Protein AF-A0A960LN45-F1 (afdb_monomer_lite)

Radius of gyration: 37.67 Å; chains: 1; bounding box: 88×59×149 Å

Structure (mmCIF, N/CA/C/O backbone):
data_AF-A0A960LN45-F1
#
_entry.id   AF-A0A960LN45-F1
#
loop_
_atom_site.group_PDB
_atom_site.id
_atom_site.type_symbol
_atom_site.label_atom_id
_atom_site.label_alt_id
_atom_site.label_comp_id
_atom_site.label_asym_id
_atom_site.label_entity_id
_atom_site.label_seq_id
_atom_site.pdbx_PDB_ins_code
_atom_site.Cartn_x
_atom_site.Cartn_y
_atom_site.Cartn_z
_atom_site.occupancy
_atom_site.B_iso_or_equiv
_atom_site.auth_seq_id
_atom_site.auth_comp_id
_atom_site.auth_asym_id
_atom_site.auth_atom_id
_atom_site.pdbx_PDB_model_num
ATOM 1 N N . MET A 1 1 ? 70.945 -10.456 74.001 1.00 39.75 1 MET A N 1
ATOM 2 C CA . MET A 1 1 ? 71.661 -11.540 73.286 1.00 39.75 1 MET A CA 1
ATOM 3 C C . MET A 1 1 ? 70.876 -11.890 72.028 1.00 39.75 1 MET A C 1
ATOM 5 O O . MET A 1 1 ? 69.700 -12.156 72.191 1.00 39.75 1 MET A O 1
ATOM 9 N N . LYS A 1 2 ? 71.545 -11.911 70.855 1.00 43.78 2 LYS A N 1
ATOM 10 C CA . LYS A 1 2 ? 71.155 -12.531 69.556 1.00 43.78 2 LYS A CA 1
ATOM 11 C C . LYS A 1 2 ? 69.828 -12.037 68.920 1.00 43.78 2 LYS A C 1
ATOM 13 O O . LYS A 1 2 ? 68.815 -11.988 69.581 1.00 43.78 2 LYS A O 1
ATOM 18 N N . GLY A 1 3 ? 69.703 -11.688 67.642 1.00 42.72 3 GLY A N 1
ATOM 19 C CA . GLY A 1 3 ? 70.594 -11.708 66.485 1.00 42.72 3 GLY A CA 1
ATOM 20 C C . GLY A 1 3 ? 69.748 -11.554 65.205 1.00 42.72 3 GLY A C 1
ATOM 21 O O . GLY A 1 3 ? 68.731 -12.216 65.074 1.00 42.72 3 GLY A O 1
ATOM 22 N N . LYS A 1 4 ? 70.182 -10.634 64.331 1.00 44.94 4 LYS A N 1
ATOM 23 C CA . LYS A 1 4 ? 70.038 -10.508 62.860 1.00 44.94 4 LYS A CA 1
ATOM 24 C C . LYS A 1 4 ? 69.022 -11.388 62.091 1.00 44.94 4 LYS A C 1
ATOM 26 O O . LYS A 1 4 ? 69.089 -12.607 62.171 1.00 44.94 4 LYS A O 1
ATOM 31 N N . SER A 1 5 ? 68.287 -10.762 61.158 1.00 49.34 5 SER A N 1
ATOM 32 C CA . SER A 1 5 ? 68.456 -10.915 59.685 1.00 49.34 5 SER A CA 1
ATOM 33 C C . SER A 1 5 ? 67.141 -10.780 58.900 1.00 49.34 5 SER A C 1
ATOM 35 O O . SER A 1 5 ? 66.146 -11.406 59.232 1.00 49.34 5 SER A O 1
ATOM 37 N N . GLY A 1 6 ? 67.182 -10.023 57.800 1.00 41.62 6 GLY A N 1
ATOM 38 C CA . GLY A 1 6 ? 66.113 -9.901 56.796 1.00 41.62 6 GLY A CA 1
ATOM 39 C C . GLY A 1 6 ? 66.314 -8.609 56.001 1.00 41.62 6 GLY A C 1
ATOM 40 O O . GLY A 1 6 ? 65.787 -7.571 56.371 1.00 41.62 6 GLY A O 1
ATOM 41 N N . SER A 1 7 ? 67.335 -8.505 55.150 1.00 46.88 7 SER A N 1
ATOM 42 C CA . SER A 1 7 ? 67.460 -9.069 53.795 1.00 46.88 7 SER A CA 1
ATOM 43 C C . SER A 1 7 ? 66.485 -8.466 52.768 1.00 46.88 7 SER A C 1
ATOM 45 O O . SER A 1 7 ? 65.343 -8.883 52.644 1.00 46.88 7 SER A O 1
ATOM 47 N N . GLN A 1 8 ? 67.023 -7.467 52.058 1.00 43.00 8 GLN A N 1
ATOM 48 C CA . GLN A 1 8 ? 66.915 -7.169 50.622 1.00 43.00 8 GLN A CA 1
ATOM 49 C C . GLN A 1 8 ? 65.547 -6.909 49.949 1.00 43.00 8 GLN A C 1
ATOM 51 O O . GLN A 1 8 ? 64.713 -7.782 49.749 1.00 43.00 8 GLN A O 1
ATOM 56 N N . ARG A 1 9 ? 65.434 -5.674 49.434 1.00 48.09 9 ARG A N 1
ATOM 57 C CA . ARG A 1 9 ? 64.652 -5.258 48.248 1.00 48.09 9 ARG A CA 1
ATOM 58 C C . ARG A 1 9 ? 65.233 -5.922 46.979 1.00 48.09 9 ARG A C 1
ATOM 60 O O . ARG A 1 9 ? 66.452 -6.098 46.943 1.00 48.09 9 ARG A O 1
ATOM 67 N N . PRO A 1 10 ? 64.449 -6.169 45.906 1.00 50.09 10 PRO A N 1
ATOM 68 C CA . PRO A 1 10 ? 64.305 -5.123 44.881 1.00 50.09 10 PRO A CA 1
ATOM 69 C C . PRO A 1 10 ? 62.954 -5.080 44.128 1.00 50.09 10 PRO A C 1
ATOM 71 O O . PRO A 1 10 ? 62.033 -5.853 44.356 1.00 50.09 10 PRO A O 1
ATOM 74 N N . LYS A 1 11 ? 62.870 -4.069 43.255 1.00 53.12 11 LYS A N 1
ATOM 75 C CA . LYS A 1 11 ? 61.746 -3.592 42.439 1.00 53.12 11 LYS A CA 1
ATOM 76 C C . LYS A 1 11 ? 61.560 -4.418 41.150 1.00 53.12 11 LYS A C 1
ATOM 78 O O . LYS A 1 11 ? 62.551 -4.718 40.493 1.00 53.12 11 LYS A O 1
ATOM 83 N N . SER A 1 12 ? 60.316 -4.597 40.705 1.00 48.97 12 SER A N 1
ATOM 84 C CA . SER A 1 12 ? 59.937 -4.821 39.293 1.00 48.97 12 SER A CA 1
ATOM 85 C C . SER A 1 12 ? 58.493 -4.325 39.087 1.00 48.97 12 SER A C 1
ATOM 87 O O . SER A 1 12 ? 57.532 -4.894 39.585 1.00 48.97 12 SER A O 1
ATOM 89 N N . SER A 1 13 ? 58.298 -3.086 38.627 1.00 51.38 13 SER A N 1
ATOM 90 C CA . SER A 1 13 ? 58.050 -2.746 37.215 1.00 51.38 13 SER A CA 1
ATOM 91 C C . SER A 1 13 ? 57.072 -3.712 36.536 1.00 51.38 13 SER A C 1
ATOM 93 O O . SER A 1 13 ? 57.483 -4.718 35.965 1.00 51.38 13 SER A O 1
ATOM 95 N N . THR A 1 14 ? 55.772 -3.408 36.610 1.00 47.19 14 THR A N 1
ATOM 96 C CA . THR A 1 14 ? 54.734 -4.094 35.831 1.00 47.19 14 THR A CA 1
ATOM 97 C C . THR A 1 14 ? 54.043 -3.101 34.902 1.00 47.19 14 THR A C 1
ATOM 99 O O . THR A 1 14 ? 53.328 -2.211 35.345 1.00 47.19 14 THR A O 1
ATOM 102 N N . ARG A 1 15 ? 54.309 -3.337 33.612 1.00 42.44 15 ARG A N 1
ATOM 103 C CA . ARG A 1 15 ? 53.530 -3.071 32.393 1.00 42.44 15 ARG A CA 1
ATOM 104 C C . ARG A 1 15 ? 53.056 -1.646 32.104 1.00 42.44 15 ARG A C 1
ATOM 106 O O . ARG A 1 15 ? 52.082 -1.145 32.650 1.00 42.44 15 ARG A O 1
ATOM 113 N N . GLY A 1 16 ? 53.708 -1.082 31.085 1.00 39.75 16 GLY A N 1
ATOM 114 C CA . GLY A 1 16 ? 53.231 0.054 30.316 1.00 39.75 16 GLY A CA 1
ATOM 115 C C . GLY A 1 16 ? 51.885 -0.216 29.648 1.00 39.75 16 GLY A C 1
ATOM 116 O O . GLY A 1 16 ? 51.641 -1.279 29.077 1.00 39.75 16 GLY A O 1
ATOM 117 N N . ASN A 1 17 ? 51.030 0.796 29.718 1.00 40.81 17 ASN A N 1
ATOM 118 C CA . ASN A 1 17 ? 49.790 0.886 28.975 1.00 40.81 17 ASN A CA 1
ATOM 119 C C . ASN A 1 17 ? 50.136 1.440 27.583 1.00 40.81 17 ASN A C 1
ATOM 121 O O . ASN A 1 17 ? 50.299 2.646 27.413 1.00 40.81 17 ASN A O 1
ATOM 125 N N . SER A 1 18 ? 50.349 0.551 26.610 1.00 41.28 18 SER A N 1
ATOM 126 C CA . SER A 1 18 ? 50.492 0.944 25.206 1.00 41.28 18 SER A CA 1
ATOM 127 C C . SER A 1 18 ? 49.104 1.195 24.636 1.00 41.28 18 SER A C 1
ATOM 129 O O . SER A 1 18 ? 48.411 0.271 24.220 1.00 41.28 18 SER A O 1
ATOM 131 N N . THR A 1 19 ? 48.687 2.457 24.629 1.00 45.94 19 THR A N 1
ATOM 132 C CA . THR A 1 19 ? 47.588 2.931 23.790 1.00 45.94 19 THR A CA 1
ATOM 133 C C . THR A 1 19 ? 48.074 2.976 22.347 1.00 45.94 19 THR A C 1
ATOM 135 O O . THR A 1 19 ? 48.473 4.012 21.817 1.00 45.94 19 THR A O 1
ATOM 138 N N . SER A 1 20 ? 48.058 1.813 21.701 1.00 45.69 20 SER A N 1
ATOM 139 C CA . SER A 1 20 ? 48.162 1.692 20.252 1.00 45.69 20 SER A CA 1
ATOM 140 C C . SER A 1 20 ? 46.934 2.361 19.634 1.00 45.69 20 SER A C 1
ATOM 142 O O . SER A 1 20 ? 45.890 1.737 19.459 1.00 45.69 20 SER A O 1
ATOM 144 N N . LYS A 1 21 ? 47.037 3.661 19.340 1.00 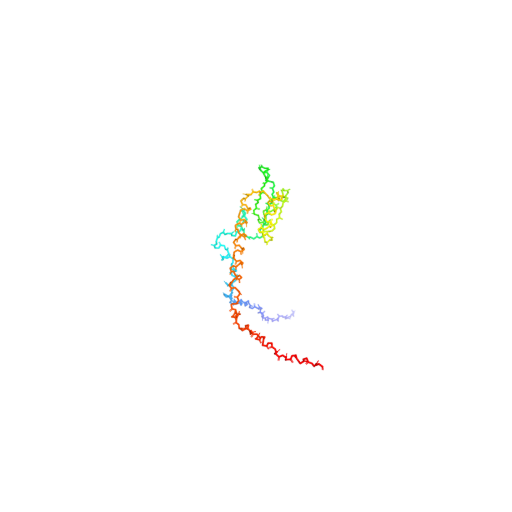43.16 21 LYS A N 1
ATOM 145 C CA . LYS A 1 21 ? 46.146 4.334 18.394 1.00 43.16 21 LYS A CA 1
ATOM 146 C C . LYS A 1 21 ? 46.371 3.682 17.032 1.00 43.16 21 LYS A C 1
ATOM 148 O O . LYS A 1 21 ? 47.313 4.027 16.326 1.00 43.16 21 LYS A O 1
ATOM 153 N N . LEU A 1 22 ? 45.535 2.706 16.701 1.00 49.22 22 LEU A N 1
ATOM 154 C CA . LEU A 1 22 ? 45.360 2.284 15.321 1.00 49.22 22 LEU A CA 1
ATOM 155 C C . LEU A 1 22 ? 44.695 3.451 14.573 1.00 49.22 22 LEU A C 1
ATOM 157 O O . LEU A 1 22 ? 43.727 4.013 15.097 1.00 49.22 22 LEU A O 1
ATOM 161 N N . PRO A 1 23 ? 45.212 3.864 13.404 1.00 46.66 23 PRO A N 1
ATOM 162 C CA . PRO A 1 23 ? 44.530 4.847 12.580 1.00 46.66 23 PRO A CA 1
ATOM 163 C C . PRO A 1 23 ? 43.190 4.250 12.146 1.00 46.66 23 PRO A C 1
ATOM 165 O O . PRO A 1 23 ? 43.136 3.169 11.560 1.00 46.66 23 PRO A O 1
ATOM 168 N N . VAL A 1 24 ? 42.105 4.941 12.494 1.00 43.22 24 VAL A N 1
ATOM 169 C CA . VAL A 1 24 ? 40.779 4.702 11.925 1.00 43.22 24 VAL A CA 1
ATOM 170 C C . VAL A 1 24 ? 40.924 4.893 10.421 1.00 43.22 24 VAL A C 1
ATOM 172 O O . VAL A 1 24 ? 41.177 6.004 9.965 1.00 43.22 24 VAL A O 1
ATOM 175 N N . SER A 1 25 ? 40.850 3.790 9.675 1.00 43.38 25 SER A N 1
ATOM 176 C CA . SER A 1 25 ? 40.825 3.824 8.218 1.00 43.38 25 SER A CA 1
ATOM 177 C C . SER A 1 25 ? 39.577 4.590 7.777 1.00 43.38 25 SER A C 1
ATOM 179 O O . SER A 1 25 ? 38.455 4.205 8.108 1.00 43.38 25 SER A O 1
ATOM 181 N N . GLU A 1 26 ? 39.788 5.682 7.048 1.00 48.78 26 GLU A N 1
ATOM 182 C CA . GLU A 1 26 ? 38.781 6.586 6.469 1.00 48.78 26 GLU A CA 1
ATOM 183 C C . GLU A 1 26 ? 37.980 5.952 5.309 1.00 48.78 26 GLU A C 1
ATOM 185 O O . GLU A 1 26 ? 37.218 6.627 4.626 1.00 48.78 26 GLU A O 1
ATOM 190 N N . GLU A 1 27 ? 38.104 4.642 5.086 1.00 45.62 27 GLU A N 1
ATOM 191 C CA . GLU A 1 27 ? 37.416 3.913 4.009 1.00 45.62 27 GLU A CA 1
ATOM 192 C C . GLU A 1 27 ? 36.047 3.338 4.415 1.00 45.62 27 GLU A C 1
ATOM 194 O O . GLU A 1 27 ? 35.396 2.652 3.632 1.00 45.62 27 GLU A O 1
ATOM 199 N N . ALA A 1 28 ? 35.550 3.645 5.616 1.00 45.50 28 ALA A N 1
ATOM 200 C CA . ALA A 1 28 ? 34.196 3.270 6.040 1.00 45.50 28 ALA A CA 1
ATOM 201 C C . ALA A 1 28 ? 33.108 4.283 5.615 1.00 45.50 28 ALA A C 1
ATOM 203 O O . ALA A 1 28 ? 31.970 4.184 6.068 1.00 45.50 28 ALA A O 1
ATOM 204 N N . ALA A 1 29 ? 33.439 5.259 4.761 1.00 48.88 29 ALA A N 1
ATOM 205 C CA . ALA A 1 29 ? 32.530 6.328 4.335 1.00 48.88 29 ALA A CA 1
ATOM 206 C C . ALA A 1 29 ? 31.865 6.102 2.959 1.00 48.88 29 ALA A C 1
ATOM 208 O O . ALA A 1 29 ? 31.085 6.939 2.522 1.00 48.88 29 ALA A O 1
ATOM 209 N N . GLN A 1 30 ? 32.138 4.993 2.260 1.00 48.56 30 GLN A N 1
ATOM 210 C CA . GLN A 1 30 ? 31.637 4.768 0.888 1.00 48.56 30 GLN A CA 1
ATOM 211 C C . GLN A 1 30 ? 30.644 3.607 0.756 1.00 48.56 30 GLN A C 1
ATOM 213 O O . GLN A 1 30 ? 30.470 3.025 -0.311 1.00 48.56 30 GLN A O 1
ATOM 218 N N . SER A 1 31 ? 29.949 3.264 1.836 1.00 48.06 31 SER A N 1
ATOM 219 C CA . SER A 1 31 ? 28.778 2.381 1.771 1.00 48.06 31 SER A CA 1
ATOM 220 C C . SER A 1 31 ? 27.568 3.038 2.416 1.00 48.06 31 SER A C 1
ATOM 222 O O . SER A 1 31 ? 26.782 2.391 3.098 1.00 48.06 31 SER A O 1
ATOM 224 N N . GLU A 1 32 ? 27.398 4.339 2.183 1.00 43.47 32 GLU A N 1
ATOM 225 C CA . GLU A 1 32 ? 26.081 4.958 2.247 1.00 43.47 32 GLU A CA 1
ATOM 226 C C . GLU A 1 32 ? 25.318 4.472 1.006 1.00 43.47 32 GLU A C 1
ATOM 228 O O . GLU A 1 32 ? 25.395 5.027 -0.087 1.00 43.47 32 GLU A O 1
ATOM 233 N N . TRP A 1 33 ? 24.722 3.291 1.161 1.00 49.31 33 TRP A N 1
ATOM 234 C CA . TRP A 1 33 ? 23.895 2.596 0.186 1.00 49.31 33 TRP A CA 1
ATOM 235 C C . TRP A 1 33 ? 22.998 3.585 -0.575 1.00 49.31 33 TRP A C 1
ATOM 237 O O . TRP A 1 33 ? 22.395 4.463 0.037 1.00 49.31 33 TRP A O 1
ATOM 247 N N . GLN A 1 34 ? 22.883 3.398 -1.893 1.00 50.53 34 GLN A N 1
ATOM 248 C CA . GLN A 1 34 ? 22.148 4.193 -2.898 1.00 50.53 34 GLN A CA 1
ATOM 249 C C . GLN A 1 34 ? 20.623 4.369 -2.649 1.00 50.53 34 GLN A C 1
ATOM 251 O O . GLN A 1 34 ? 19.833 4.471 -3.585 1.00 50.53 34 GLN A O 1
ATOM 256 N N . PHE A 1 35 ? 20.150 4.413 -1.404 1.00 46.22 35 PHE A N 1
ATOM 257 C CA . PHE A 1 35 ? 18.749 4.656 -1.061 1.00 46.22 35 PHE A CA 1
ATOM 258 C C . PHE A 1 35 ? 18.295 6.085 -1.387 1.00 46.22 35 PHE A C 1
ATOM 260 O O . PHE A 1 35 ? 17.107 6.300 -1.619 1.00 46.22 35 PHE A O 1
ATOM 267 N N . ALA A 1 36 ? 19.218 7.052 -1.448 1.00 48.72 36 ALA A N 1
ATOM 268 C CA . ALA A 1 36 ? 18.897 8.442 -1.778 1.00 48.72 36 ALA A CA 1
ATOM 269 C C . ALA A 1 36 ? 18.409 8.623 -3.232 1.00 48.72 36 ALA A C 1
ATOM 271 O O . ALA A 1 36 ? 17.589 9.500 -3.505 1.00 48.72 36 ALA A O 1
ATOM 272 N N . GLU A 1 37 ? 18.860 7.774 -4.162 1.00 47.75 37 GLU A N 1
ATOM 273 C CA . GLU A 1 37 ? 18.537 7.896 -5.593 1.00 47.75 37 GLU A CA 1
ATOM 274 C C . GLU A 1 37 ? 17.153 7.308 -5.946 1.00 47.75 37 GLU A C 1
ATOM 276 O O . GLU A 1 37 ? 16.511 7.707 -6.915 1.00 47.75 37 GLU A O 1
ATOM 281 N N . LEU A 1 38 ? 16.626 6.403 -5.112 1.00 50.50 38 LEU A N 1
ATOM 282 C CA . LEU A 1 38 ? 15.262 5.867 -5.243 1.00 50.50 38 LEU A CA 1
ATOM 283 C C . LEU A 1 38 ? 14.179 6.831 -4.735 1.00 50.50 38 LEU A C 1
ATOM 285 O O . LEU A 1 38 ? 13.020 6.727 -5.138 1.00 50.50 38 LEU A O 1
ATOM 289 N N . ASP A 1 39 ? 14.543 7.780 -3.872 1.00 52.94 39 ASP A N 1
ATOM 290 C CA . ASP A 1 39 ? 13.612 8.739 -3.267 1.00 52.94 39 ASP A CA 1
ATOM 291 C C . ASP A 1 39 ? 13.459 10.028 -4.100 1.00 52.94 39 ASP A C 1
ATOM 293 O O . ASP A 1 39 ? 12.572 10.845 -3.847 1.00 52.94 39 ASP A O 1
ATOM 297 N N . SER A 1 40 ? 14.282 10.201 -5.142 1.00 52.06 40 SER A N 1
ATOM 298 C CA . SER A 1 40 ? 14.402 11.448 -5.912 1.00 52.06 40 SER A CA 1
ATOM 299 C C . SER A 1 40 ? 13.145 11.833 -6.702 1.00 52.06 40 SER A C 1
ATOM 301 O O . SER A 1 40 ? 13.029 12.972 -7.146 1.00 52.06 40 SER A O 1
ATOM 303 N N . MET A 1 41 ? 12.179 10.921 -6.861 1.00 54.88 41 MET A N 1
ATOM 304 C CA . MET A 1 41 ? 10.892 11.219 -7.504 1.00 54.88 41 MET A CA 1
ATOM 305 C C . MET A 1 41 ? 9.705 11.277 -6.528 1.00 54.88 41 MET A C 1
ATOM 307 O O . MET A 1 41 ? 8.583 11.525 -6.959 1.00 54.88 41 MET A O 1
ATOM 311 N N . GLY A 1 42 ? 9.900 11.022 -5.227 1.00 63.12 42 GLY A N 1
ATOM 312 C CA . GLY A 1 42 ? 8.804 11.017 -4.243 1.00 63.12 42 GLY A CA 1
ATOM 313 C C . GLY A 1 42 ? 7.718 9.955 -4.487 1.00 63.12 42 GLY A C 1
ATOM 314 O O . GLY A 1 42 ? 6.648 10.009 -3.881 1.00 63.12 42 GLY A O 1
ATOM 315 N N . VAL A 1 43 ? 7.976 8.995 -5.380 1.00 72.75 43 VAL A N 1
ATOM 316 C CA . VAL A 1 43 ? 7.006 7.974 -5.803 1.00 72.75 43 VAL A CA 1
ATOM 317 C C . VAL A 1 43 ? 7.003 6.768 -4.860 1.00 72.75 43 VAL A C 1
ATOM 319 O O . VAL A 1 43 ? 6.018 6.036 -4.793 1.00 72.75 43 VAL A O 1
ATOM 322 N N . MET A 1 44 ? 8.079 6.555 -4.098 1.00 82.19 44 MET A N 1
ATOM 323 C CA . MET A 1 44 ? 8.181 5.403 -3.210 1.00 82.19 44 MET A CA 1
ATOM 324 C C . MET A 1 44 ? 7.119 5.473 -2.099 1.00 82.19 44 MET A C 1
ATOM 326 O O . MET A 1 44 ? 6.984 6.508 -1.433 1.00 82.19 44 MET A O 1
ATOM 330 N N . PRO A 1 45 ? 6.346 4.394 -1.871 1.00 87.88 45 PRO A N 1
ATOM 331 C CA . PRO A 1 45 ? 5.380 4.360 -0.792 1.00 87.88 45 PRO A CA 1
ATOM 332 C C . PRO A 1 45 ? 6.096 4.536 0.545 1.00 87.88 45 PRO A C 1
ATOM 334 O O . PRO A 1 45 ? 7.216 4.075 0.747 1.00 87.88 45 PRO A O 1
ATOM 337 N N . ARG A 1 46 ? 5.421 5.213 1.469 1.00 91.31 46 ARG A N 1
ATOM 338 C CA . ARG A 1 46 ? 5.898 5.451 2.830 1.00 91.31 46 ARG A CA 1
ATOM 339 C C . ARG A 1 46 ? 4.812 5.067 3.812 1.00 91.31 46 ARG A C 1
ATOM 341 O O . ARG A 1 46 ? 3.623 5.191 3.505 1.00 91.31 46 ARG A O 1
ATOM 348 N N . CYS A 1 47 ? 5.233 4.645 4.995 1.00 90.69 47 CYS A N 1
ATOM 349 C CA . CYS A 1 47 ? 4.358 4.462 6.136 1.00 90.69 47 CYS A CA 1
ATOM 350 C C . CYS A 1 47 ? 3.588 5.762 6.387 1.00 90.69 47 CYS A C 1
ATOM 352 O O . CYS A 1 47 ? 4.184 6.831 6.516 1.00 90.69 47 CYS A O 1
ATOM 354 N N . GLU A 1 48 ? 2.265 5.679 6.471 1.00 89.75 48 GLU A N 1
ATOM 355 C CA . GLU A 1 48 ? 1.413 6.859 6.642 1.00 89.75 48 GLU A CA 1
ATOM 356 C C . GLU A 1 48 ? 1.568 7.539 8.003 1.00 89.75 48 GLU A C 1
ATOM 358 O O . GLU A 1 48 ? 1.141 8.680 8.153 1.00 89.75 48 GLU A O 1
ATOM 363 N N . ILE A 1 49 ? 2.160 6.844 8.975 1.00 87.31 49 ILE A N 1
ATOM 364 C CA . ILE A 1 49 ? 2.352 7.362 10.328 1.00 87.31 49 ILE A CA 1
ATOM 365 C C . ILE A 1 49 ? 3.778 7.856 10.535 1.00 87.31 49 ILE A C 1
ATOM 367 O O . ILE A 1 49 ? 3.988 8.986 10.957 1.00 87.31 49 ILE A O 1
ATOM 371 N N . THR A 1 50 ? 4.763 7.009 10.241 1.00 87.38 50 THR A N 1
ATOM 372 C CA . THR A 1 50 ? 6.171 7.305 10.539 1.00 87.38 50 THR A CA 1
ATOM 373 C C . THR A 1 50 ? 6.915 7.918 9.360 1.00 87.38 50 THR A C 1
ATOM 375 O O . THR A 1 50 ? 8.022 8.412 9.531 1.00 87.38 50 THR A O 1
ATOM 378 N N . GLY A 1 51 ? 6.363 7.849 8.146 1.00 86.31 51 GLY A N 1
ATOM 379 C CA . GLY A 1 51 ? 7.061 8.256 6.925 1.00 86.31 51 GLY A CA 1
ATOM 380 C C . GLY A 1 51 ? 8.205 7.324 6.508 1.00 86.31 51 GLY A C 1
ATOM 381 O O . GLY A 1 51 ? 8.801 7.551 5.458 1.00 86.31 51 GLY A O 1
ATOM 382 N N . ALA A 1 52 ? 8.497 6.276 7.285 1.00 87.31 52 ALA A N 1
ATOM 383 C CA . ALA A 1 52 ? 9.521 5.290 6.960 1.00 87.31 52 ALA A CA 1
ATOM 384 C C . ALA A 1 52 ? 9.166 4.517 5.682 1.00 87.31 52 ALA A C 1
ATOM 386 O O . ALA A 1 52 ? 7.993 4.374 5.335 1.00 87.31 52 ALA A O 1
ATOM 387 N N . ASN A 1 53 ? 10.179 3.992 5.004 1.00 88.00 53 ASN A N 1
ATOM 388 C CA . ASN A 1 53 ? 10.071 3.232 3.755 1.00 88.00 53 ASN A CA 1
ATOM 389 C C . ASN A 1 53 ? 10.447 1.745 3.917 1.00 88.00 53 ASN A C 1
ATOM 391 O O . ASN A 1 53 ? 10.546 1.019 2.933 1.00 88.00 53 ASN A O 1
ATOM 395 N N . VAL A 1 54 ? 10.644 1.286 5.155 1.00 86.69 54 VAL A N 1
ATOM 396 C CA . VAL A 1 54 ? 11.103 -0.072 5.477 1.00 86.69 54 VAL A CA 1
ATOM 397 C C . VAL A 1 54 ? 9.936 -0.937 5.949 1.00 86.69 54 VAL A C 1
ATOM 399 O O . VAL A 1 54 ? 9.062 -0.466 6.678 1.00 86.69 54 VAL A O 1
ATOM 402 N N . ASP A 1 55 ? 9.940 -2.207 5.532 1.00 89.38 55 ASP A N 1
ATOM 403 C CA . ASP A 1 55 ? 8.973 -3.245 5.925 1.00 89.38 55 ASP A CA 1
ATOM 404 C C . ASP A 1 55 ? 7.506 -2.775 5.857 1.00 89.38 55 ASP A C 1
ATOM 406 O O . ASP A 1 55 ? 6.713 -2.855 6.808 1.00 89.38 55 ASP A O 1
ATOM 410 N N . LEU A 1 56 ? 7.173 -2.203 4.699 1.00 93.38 56 LEU A N 1
ATOM 411 C CA . LEU A 1 56 ? 5.861 -1.648 4.415 1.00 93.38 56 LEU A CA 1
ATOM 412 C C . LEU A 1 56 ? 4.867 -2.738 4.056 1.00 93.38 56 LEU A C 1
ATOM 414 O O . LEU A 1 56 ? 5.143 -3.631 3.255 1.00 93.38 56 LEU A O 1
ATOM 418 N N . HIS A 1 57 ? 3.664 -2.598 4.591 1.00 95.12 57 HIS A N 1
ATOM 419 C CA . HIS A 1 57 ? 2.531 -3.453 4.297 1.00 95.12 57 HIS A CA 1
ATOM 420 C C . HIS A 1 57 ? 1.319 -2.616 3.901 1.00 95.12 57 HIS A C 1
ATOM 422 O O . HIS A 1 57 ? 1.057 -1.560 4.480 1.00 95.12 57 HIS A O 1
ATOM 428 N N . LEU A 1 58 ? 0.543 -3.127 2.950 1.00 95.31 58 LEU A N 1
ATOM 429 C CA . LEU A 1 58 ? -0.824 -2.684 2.726 1.00 95.31 58 LEU A CA 1
ATOM 430 C C . LEU A 1 58 ? -1.723 -3.380 3.746 1.00 95.31 58 LEU A C 1
ATOM 432 O O . LEU A 1 58 ? -1.838 -4.609 3.744 1.00 95.31 58 LEU A O 1
ATOM 436 N N . VAL A 1 59 ? -2.350 -2.591 4.611 1.00 95.19 59 VAL A N 1
ATOM 437 C CA . VAL A 1 59 ? -3.184 -3.087 5.705 1.00 95.19 59 VAL A CA 1
ATOM 438 C C . VAL A 1 59 ? -4.606 -2.594 5.505 1.00 95.19 59 VAL A C 1
ATOM 440 O O . VAL A 1 59 ? -4.830 -1.387 5.452 1.00 95.19 59 VAL A O 1
ATOM 443 N N . ALA A 1 60 ? -5.553 -3.522 5.400 1.00 94.50 60 ALA A N 1
ATOM 444 C CA . ALA A 1 60 ? -6.981 -3.231 5.372 1.00 94.50 60 ALA A CA 1
ATOM 445 C C . ALA A 1 60 ? -7.581 -3.572 6.729 1.00 94.50 60 ALA A C 1
ATOM 447 O O . ALA A 1 60 ? -7.419 -4.698 7.213 1.00 94.50 60 ALA A O 1
ATOM 448 N N . PHE A 1 61 ? -8.262 -2.616 7.341 1.00 93.88 61 PHE A N 1
ATOM 449 C CA . PHE A 1 61 ? -8.823 -2.767 8.675 1.00 93.88 61 PHE A CA 1
ATOM 450 C C . PHE A 1 61 ? -10.069 -1.902 8.826 1.00 93.88 61 PHE A C 1
ATOM 452 O O . PHE A 1 61 ? -10.301 -0.975 8.045 1.00 93.88 61 PHE A O 1
ATOM 459 N N . ARG A 1 62 ? -10.881 -2.228 9.827 1.00 92.25 62 ARG A N 1
ATOM 460 C CA . ARG A 1 62 ? -11.978 -1.365 10.256 1.00 92.25 62 ARG A CA 1
ATOM 461 C C . ARG A 1 62 ? -11.445 -0.377 11.284 1.00 92.25 62 ARG A C 1
ATOM 463 O O . ARG A 1 62 ? -10.879 -0.801 12.296 1.00 92.25 62 ARG A O 1
ATOM 470 N N . ASP A 1 63 ? -11.542 0.908 10.971 1.00 88.19 63 ASP A N 1
ATOM 471 C CA . ASP A 1 63 ? -11.055 1.971 11.840 1.00 88.19 63 ASP A CA 1
ATOM 472 C C . ASP A 1 63 ? -11.878 1.975 13.141 1.00 88.19 63 ASP A C 1
ATOM 474 O O . ASP A 1 63 ? -13.105 2.029 13.067 1.00 88.19 63 ASP A O 1
ATOM 478 N N . PRO A 1 64 ? -11.253 1.844 14.324 1.00 86.06 64 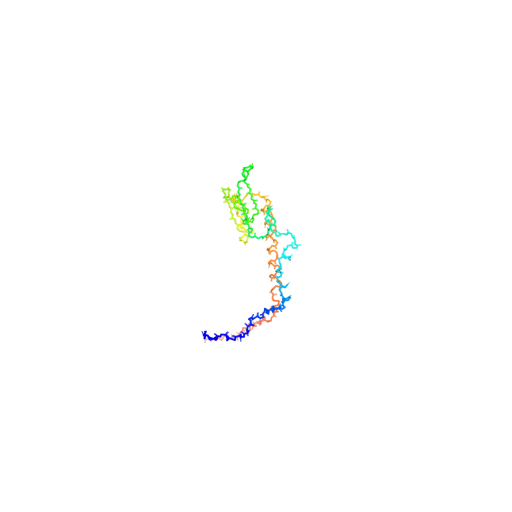PRO A N 1
ATOM 479 C CA . PRO A 1 64 ? -11.990 1.793 15.583 1.00 86.06 64 PRO A CA 1
ATOM 480 C C . PRO A 1 64 ? -12.697 3.112 15.920 1.00 86.06 64 PRO A C 1
ATOM 482 O O . PRO A 1 64 ? -13.675 3.078 16.666 1.00 86.06 64 PRO A O 1
ATOM 485 N N . ASP A 1 65 ? -12.230 4.243 15.383 1.00 87.38 65 ASP A N 1
ATOM 486 C CA . ASP A 1 65 ? -12.767 5.565 15.708 1.00 87.38 65 ASP A CA 1
ATOM 487 C C . ASP A 1 65 ? -13.946 5.939 14.799 1.00 87.38 65 ASP A C 1
ATOM 489 O O . ASP A 1 65 ? -14.903 6.573 15.247 1.00 87.38 65 ASP A O 1
ATOM 493 N N . THR A 1 66 ? -13.900 5.541 13.523 1.00 89.31 66 THR A N 1
ATOM 494 C CA . THR A 1 66 ? -14.935 5.886 12.528 1.00 89.31 66 THR A CA 1
ATOM 495 C C . THR A 1 66 ? -15.821 4.712 12.108 1.00 89.31 66 THR A C 1
ATOM 497 O O . THR A 1 66 ? -16.813 4.920 11.414 1.00 89.31 66 THR A O 1
ATOM 500 N N . ASP A 1 67 ? -15.481 3.480 12.502 1.00 87.69 67 ASP A N 1
ATOM 501 C CA . ASP A 1 67 ? -16.086 2.217 12.040 1.00 87.69 67 ASP A CA 1
ATOM 502 C C . ASP A 1 67 ? -16.035 2.008 10.507 1.00 87.69 67 ASP A C 1
ATOM 504 O O . ASP A 1 67 ? -16.658 1.098 9.940 1.00 87.69 67 ASP A O 1
ATOM 508 N N . GLU A 1 68 ? -15.248 2.824 9.802 1.00 91.56 68 GLU A N 1
ATOM 509 C CA . GLU A 1 68 ? -15.092 2.738 8.356 1.00 91.56 68 GLU A CA 1
ATOM 510 C C . GLU A 1 68 ? -14.080 1.658 7.974 1.00 91.56 68 GLU A C 1
ATOM 512 O O . GLU A 1 68 ? -13.013 1.501 8.572 1.00 91.56 68 GLU A O 1
ATOM 517 N N . PHE A 1 69 ? -14.394 0.902 6.921 1.00 92.38 69 PHE A N 1
ATOM 518 C CA . PHE A 1 69 ? -13.430 -0.019 6.334 1.00 92.38 69 PHE A CA 1
ATOM 519 C C . PHE A 1 69 ? -12.442 0.768 5.473 1.00 92.38 69 PHE A C 1
ATOM 521 O O . PHE A 1 69 ? -12.817 1.326 4.440 1.00 92.38 69 PHE A O 1
ATOM 528 N N . THR A 1 70 ? -11.177 0.799 5.888 1.00 93.56 70 THR A N 1
ATOM 529 C CA . THR A 1 70 ? -10.120 1.586 5.247 1.00 93.56 70 THR A CA 1
ATOM 530 C C . THR A 1 70 ? -8.904 0.725 4.900 1.00 93.56 70 THR A C 1
ATOM 532 O O . THR A 1 70 ? -8.765 -0.411 5.358 1.00 93.56 70 THR A O 1
ATOM 535 N N . ALA A 1 71 ? -8.017 1.250 4.052 1.00 94.81 71 ALA A N 1
ATOM 536 C CA . ALA A 1 71 ? -6.722 0.641 3.767 1.00 94.81 71 ALA A CA 1
ATOM 537 C C . ALA A 1 71 ? -5.605 1.681 3.825 1.00 94.81 71 ALA A C 1
ATOM 539 O O . ALA A 1 71 ? -5.732 2.768 3.254 1.00 94.81 71 ALA A O 1
ATOM 540 N N . ARG A 1 72 ? -4.508 1.325 4.501 1.00 94.94 72 ARG A N 1
ATOM 541 C CA . ARG A 1 72 ? -3.363 2.205 4.770 1.00 94.94 72 ARG A CA 1
ATOM 542 C C . ARG A 1 72 ? -2.043 1.489 4.514 1.00 94.94 72 ARG A C 1
ATOM 544 O O . ARG A 1 72 ? -1.957 0.267 4.655 1.00 94.94 72 ARG A O 1
ATOM 551 N N . ILE A 1 73 ? -1.010 2.248 4.157 1.00 94.50 73 ILE A N 1
ATOM 552 C CA . ILE A 1 73 ? 0.367 1.735 4.081 1.00 94.50 73 ILE A CA 1
ATOM 553 C C . ILE A 1 73 ? 1.020 1.913 5.449 1.00 94.50 73 ILE A C 1
ATOM 555 O O . ILE A 1 73 ? 1.228 3.044 5.893 1.00 94.50 73 ILE A O 1
ATOM 559 N N . LEU A 1 74 ? 1.345 0.812 6.121 1.00 94.19 74 LEU A N 1
ATOM 560 C CA . LEU A 1 74 ? 1.886 0.820 7.481 1.00 94.19 74 LEU A CA 1
ATOM 561 C C . LEU A 1 74 ? 3.206 0.049 7.555 1.00 94.19 74 LEU A C 1
ATOM 563 O O . LEU A 1 74 ? 3.352 -1.010 6.946 1.00 94.19 74 LEU A O 1
ATOM 567 N N . GLY A 1 75 ? 4.148 0.573 8.338 1.00 91.31 75 GLY A N 1
ATOM 568 C CA . GLY A 1 75 ? 5.365 -0.143 8.725 1.00 91.31 75 GLY A CA 1
ATOM 569 C C . GLY A 1 75 ? 5.098 -1.230 9.774 1.00 91.31 75 GLY A C 1
ATOM 570 O O . GLY A 1 75 ? 3.980 -1.360 10.285 1.00 91.31 75 GLY A O 1
ATOM 571 N N . ALA A 1 76 ? 6.128 -2.013 10.102 1.00 86.56 76 ALA A N 1
ATOM 572 C CA . ALA A 1 76 ? 6.075 -3.097 11.092 1.00 86.56 76 ALA A CA 1
ATOM 573 C C . ALA A 1 76 ? 5.450 -2.674 12.421 1.00 86.56 76 ALA A C 1
ATOM 575 O O . ALA A 1 76 ? 4.443 -3.248 12.833 1.00 86.56 76 ALA A O 1
ATOM 576 N N . ASP A 1 77 ? 5.982 -1.619 13.030 1.00 82.44 77 ASP A N 1
ATOM 577 C CA . ASP A 1 77 ? 5.615 -1.209 14.386 1.00 82.44 77 ASP A CA 1
ATOM 578 C C . ASP A 1 77 ? 4.136 -0.825 14.493 1.00 82.44 77 ASP A C 1
ATOM 580 O O . ASP A 1 77 ? 3.431 -1.237 15.414 1.00 82.44 77 ASP A O 1
ATOM 584 N N . TYR A 1 78 ? 3.620 -0.101 13.497 1.00 82.25 78 TYR A N 1
ATOM 585 C CA . TYR A 1 78 ? 2.248 0.404 13.534 1.00 82.25 78 TYR A CA 1
ATOM 586 C C . TYR A 1 78 ? 1.203 -0.652 13.171 1.00 82.25 78 TYR A C 1
ATOM 588 O O . TYR A 1 78 ? 0.049 -0.562 13.596 1.00 82.25 78 TYR A O 1
ATOM 596 N N . ARG A 1 79 ? 1.598 -1.705 12.444 1.00 82.25 79 ARG A N 1
ATOM 597 C CA . ARG A 1 79 ? 0.717 -2.855 12.206 1.00 82.25 79 ARG A CA 1
ATOM 598 C C . ARG A 1 79 ? 0.226 -3.456 13.513 1.00 82.25 79 ARG A C 1
ATOM 600 O O . ARG A 1 79 ? -0.928 -3.864 13.576 1.00 82.25 79 ARG A O 1
ATOM 607 N N . HIS A 1 80 ? 1.067 -3.499 14.551 1.00 81.00 80 HIS A N 1
ATOM 608 C CA . HIS A 1 80 ? 0.711 -4.079 15.848 1.00 81.00 80 HIS A CA 1
ATOM 609 C C . HIS A 1 80 ? -0.502 -3.415 16.501 1.00 81.00 80 HIS A C 1
ATOM 611 O O . HIS A 1 80 ? -1.275 -4.108 17.162 1.00 81.00 80 HIS A O 1
ATOM 617 N N . LEU A 1 81 ? -0.702 -2.118 16.266 1.00 82.50 81 LEU A N 1
ATOM 618 C CA . LEU A 1 81 ? -1.798 -1.348 16.855 1.00 82.50 81 LEU A CA 1
ATOM 619 C C . LEU A 1 81 ? -3.156 -1.723 16.255 1.00 82.50 81 LEU A C 1
ATOM 621 O O . LEU A 1 81 ? -4.143 -1.821 16.975 1.00 82.50 81 LEU A O 1
ATOM 625 N N . VAL A 1 82 ? -3.193 -2.011 14.953 1.00 84.31 82 VAL A N 1
ATOM 626 C CA . VAL A 1 82 ? -4.430 -2.348 14.228 1.00 84.31 82 VAL A CA 1
ATOM 627 C C . VAL A 1 82 ? -4.660 -3.855 14.083 1.00 84.31 82 VAL A C 1
ATOM 629 O O . VAL A 1 82 ? -5.658 -4.271 13.498 1.00 84.31 82 VAL A O 1
ATOM 632 N N . ARG A 1 83 ? -3.782 -4.711 14.633 1.00 84.31 83 ARG A N 1
ATOM 633 C CA . ARG A 1 83 ? -3.835 -6.182 14.463 1.00 84.31 83 ARG A CA 1
ATOM 634 C C . ARG A 1 83 ? -5.199 -6.797 14.771 1.00 84.31 83 ARG A C 1
ATOM 636 O O . ARG A 1 83 ? -5.597 -7.734 14.092 1.00 84.31 83 ARG A O 1
ATOM 643 N N . ARG A 1 84 ? -5.908 -6.288 15.783 1.00 85.56 84 ARG A N 1
ATOM 644 C CA . ARG A 1 84 ? -7.204 -6.841 16.219 1.00 85.56 84 ARG A CA 1
ATOM 645 C C . ARG A 1 84 ? -8.345 -6.563 15.241 1.00 85.56 84 ARG A C 1
ATOM 647 O O . ARG A 1 84 ? -9.283 -7.346 15.190 1.00 85.56 84 ARG A O 1
ATOM 654 N N . THR A 1 85 ? -8.258 -5.479 14.476 1.00 88.19 85 THR A N 1
ATOM 655 C CA . THR A 1 85 ? -9.272 -5.069 13.491 1.00 88.19 85 THR A CA 1
ATOM 656 C C . THR A 1 85 ? -8.791 -5.251 12.053 1.00 88.19 85 THR A C 1
ATOM 658 O O . THR A 1 85 ? -9.453 -4.809 11.117 1.00 88.19 85 THR A O 1
ATOM 661 N N . THR A 1 86 ? -7.633 -5.893 11.862 1.00 91.06 86 THR A N 1
ATOM 662 C CA . THR A 1 86 ? -7.034 -6.117 10.546 1.00 91.06 86 THR A CA 1
ATOM 663 C C . THR A 1 86 ? -7.726 -7.266 9.826 1.00 91.06 86 THR A C 1
ATOM 665 O O . THR A 1 86 ? -7.714 -8.405 10.285 1.00 91.06 86 THR A O 1
ATOM 668 N N . ASN A 1 87 ? -8.251 -6.978 8.641 1.00 90.81 87 ASN A N 1
ATOM 669 C CA . ASN A 1 87 ? -8.840 -7.962 7.737 1.00 90.81 87 ASN A CA 1
ATOM 670 C C . ASN A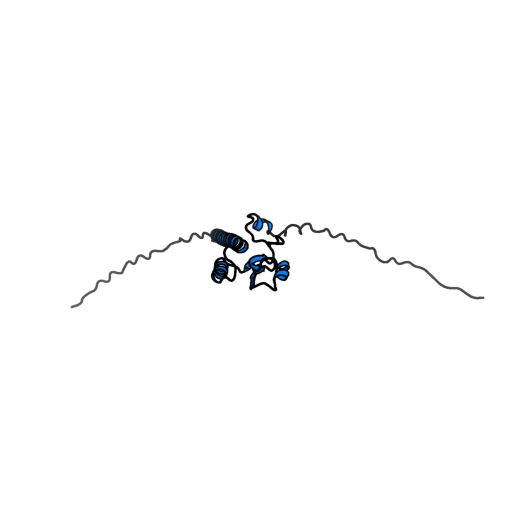 1 87 ? -7.804 -8.503 6.743 1.00 90.81 87 ASN A C 1
ATOM 672 O O . ASN A 1 87 ? -7.922 -9.634 6.275 1.00 90.81 87 ASN A O 1
ATOM 676 N N . LEU A 1 88 ? -6.813 -7.681 6.387 1.00 93.44 88 LEU A N 1
ATOM 677 C CA . LEU A 1 88 ? -5.787 -8.009 5.405 1.00 93.44 88 LEU A CA 1
ATOM 678 C C . LEU A 1 88 ? -4.479 -7.296 5.755 1.00 93.44 88 LEU A C 1
ATOM 680 O O . LEU A 1 88 ? -4.484 -6.105 6.047 1.00 93.44 88 LEU A O 1
ATOM 684 N N . SER A 1 89 ? -3.358 -8.007 5.655 1.00 94.25 89 SER A N 1
ATOM 685 C CA . SER A 1 89 ? -2.016 -7.430 5.734 1.00 94.25 89 SER A CA 1
ATOM 686 C C . SER A 1 89 ? -1.131 -8.100 4.694 1.00 94.25 89 SER A C 1
ATOM 688 O O . SER A 1 89 ? -0.912 -9.308 4.763 1.00 94.25 89 SER A O 1
ATOM 690 N N . VAL A 1 90 ? -0.641 -7.329 3.723 1.00 93.31 90 VAL A N 1
ATOM 691 C CA . VAL A 1 90 ? 0.181 -7.845 2.618 1.00 93.31 90 VAL A CA 1
ATOM 692 C C . VAL A 1 90 ? 1.458 -7.015 2.503 1.00 93.31 90 VAL A C 1
ATOM 694 O O . VAL A 1 90 ? 1.347 -5.789 2.430 1.00 93.31 90 VAL A O 1
ATOM 697 N N . PRO A 1 91 ? 2.653 -7.636 2.473 1.00 93.94 91 PRO A N 1
ATOM 698 C CA . PRO A 1 91 ? 3.896 -6.918 2.223 1.00 93.94 91 PRO A CA 1
ATOM 699 C C . PRO A 1 91 ? 3.848 -6.178 0.888 1.00 93.94 91 PRO A C 1
ATOM 701 O O . PRO A 1 91 ? 3.444 -6.744 -0.128 1.00 93.94 91 PRO A O 1
ATOM 704 N N . VAL A 1 92 ? 4.293 -4.923 0.869 1.00 92.94 92 VAL A N 1
ATOM 705 C CA . VAL A 1 92 ? 4.317 -4.111 -0.357 1.00 92.94 92 VAL A CA 1
ATOM 706 C C . VAL A 1 92 ? 5.253 -4.712 -1.410 1.00 92.94 92 VAL A C 1
ATOM 708 O O . VAL A 1 92 ? 4.955 -4.633 -2.597 1.00 92.94 92 VAL A O 1
ATOM 711 N N . SER A 1 93 ? 6.323 -5.388 -0.986 1.00 89.50 93 SER A N 1
ATOM 712 C CA . SER A 1 93 ? 7.316 -6.023 -1.862 1.00 89.50 93 SER A CA 1
ATOM 713 C C . SER A 1 93 ? 6.766 -7.135 -2.760 1.00 89.50 93 SER A C 1
ATOM 715 O O . SER A 1 93 ? 7.353 -7.409 -3.801 1.00 89.50 93 SER A O 1
ATOM 717 N N . ILE A 1 94 ? 5.653 -7.774 -2.384 1.00 91.00 94 ILE A N 1
ATOM 718 C CA . ILE A 1 94 ? 5.031 -8.851 -3.174 1.00 91.00 94 ILE A CA 1
ATOM 719 C C . ILE A 1 94 ? 3.801 -8.380 -3.960 1.00 91.00 94 ILE A C 1
ATOM 721 O O . ILE A 1 94 ? 3.154 -9.173 -4.648 1.00 91.00 94 ILE A O 1
ATOM 725 N N . LEU A 1 95 ? 3.427 -7.104 -3.831 1.00 92.69 95 LEU A N 1
ATOM 726 C CA . LEU A 1 95 ? 2.283 -6.554 -4.545 1.00 92.69 95 LEU A CA 1
ATOM 727 C C . LEU A 1 95 ? 2.652 -6.282 -6.002 1.00 92.69 95 LEU A C 1
ATOM 729 O O . LEU A 1 95 ? 3.668 -5.674 -6.309 1.00 92.69 95 LEU A O 1
ATOM 733 N N . SER A 1 96 ? 1.756 -6.676 -6.902 1.00 93.56 96 SER A N 1
ATOM 734 C CA . SER A 1 96 ? 1.777 -6.277 -8.307 1.00 93.56 96 SER A CA 1
ATOM 735 C C . SER A 1 96 ? 0.521 -5.472 -8.639 1.00 93.56 96 SER A C 1
ATOM 737 O O . SER A 1 96 ? -0.461 -5.491 -7.890 1.00 93.56 96 SER A O 1
ATOM 739 N N . LEU A 1 97 ? 0.502 -4.798 -9.795 1.00 93.50 97 LEU A N 1
ATOM 740 C CA . LEU A 1 97 ? -0.712 -4.126 -10.282 1.00 93.50 97 LEU A CA 1
ATOM 741 C C . LEU A 1 97 ? -1.893 -5.098 -10.419 1.00 93.50 97 LEU A C 1
ATOM 743 O O . LEU A 1 97 ? -3.033 -4.711 -10.160 1.00 93.50 97 LEU A O 1
ATOM 747 N N . ALA A 1 98 ? -1.630 -6.348 -10.812 1.00 93.19 98 ALA A N 1
ATOM 748 C CA . ALA A 1 98 ? -2.652 -7.383 -10.927 1.00 93.19 98 ALA A CA 1
ATOM 749 C C . ALA A 1 98 ? -3.191 -7.782 -9.547 1.00 93.19 98 ALA A C 1
ATOM 751 O O . ALA A 1 98 ? -4.405 -7.775 -9.340 1.00 93.19 98 ALA A O 1
ATOM 752 N N . THR A 1 99 ? -2.296 -8.029 -8.586 1.00 94.25 99 THR A N 1
ATOM 753 C CA . THR A 1 99 ? -2.667 -8.371 -7.207 1.00 94.25 99 THR A CA 1
ATOM 754 C C . THR A 1 99 ? -3.486 -7.252 -6.568 1.00 94.25 99 THR A C 1
ATOM 756 O O . THR A 1 99 ? -4.525 -7.515 -5.969 1.00 94.25 99 THR A O 1
ATOM 759 N N . LEU A 1 100 ? -3.076 -5.991 -6.745 1.00 93.75 100 LEU A N 1
ATOM 760 C CA . LEU A 1 100 ? -3.804 -4.840 -6.209 1.00 93.75 100 LEU A CA 1
ATOM 761 C C . LEU A 1 100 ? -5.224 -4.746 -6.792 1.00 93.75 100 LEU A C 1
ATOM 763 O O . LEU A 1 100 ? -6.184 -4.604 -6.038 1.00 93.75 100 LEU A O 1
ATOM 767 N N . ARG A 1 101 ? -5.375 -4.907 -8.114 1.00 94.12 101 ARG A N 1
ATOM 768 C CA . ARG A 1 101 ? -6.692 -4.930 -8.780 1.00 94.12 101 ARG A CA 1
ATOM 769 C C . ARG A 1 101 ? -7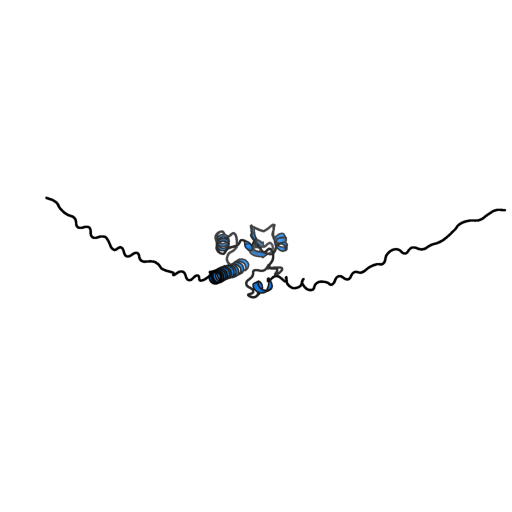.573 -6.079 -8.296 1.00 94.12 101 ARG A C 1
ATOM 771 O O . ARG A 1 101 ? -8.778 -5.900 -8.155 1.00 94.12 101 ARG A O 1
ATOM 778 N N . GLN A 1 102 ? -6.988 -7.248 -8.047 1.00 94.75 102 GLN A N 1
ATOM 779 C CA . GLN A 1 102 ? -7.716 -8.401 -7.525 1.00 94.75 102 GLN A CA 1
ATOM 780 C C . GLN A 1 102 ? -8.206 -8.157 -6.093 1.00 94.75 102 GLN A C 1
ATOM 782 O O . GLN A 1 102 ? -9.348 -8.472 -5.770 1.00 94.75 102 GLN A O 1
ATOM 787 N N . LEU A 1 103 ? -7.376 -7.563 -5.234 1.00 94.62 103 LEU A N 1
ATOM 788 C CA . LEU A 1 103 ? -7.783 -7.216 -3.870 1.00 94.62 103 LEU A CA 1
ATOM 789 C C . LEU A 1 103 ? -8.925 -6.186 -3.867 1.00 94.62 103 LEU A C 1
ATOM 791 O O . LEU A 1 103 ? -9.848 -6.298 -3.057 1.00 94.62 103 LEU A O 1
ATOM 795 N N . GLU A 1 104 ? -8.889 -5.220 -4.788 1.00 94.12 104 GLU A N 1
ATOM 796 C CA . GLU A 1 104 ? -9.962 -4.243 -5.011 1.00 94.12 104 GLU A CA 1
ATOM 797 C C . GLU A 1 104 ? -11.256 -4.913 -5.502 1.00 94.12 104 GLU A C 1
ATOM 799 O O . GLU A 1 104 ? -12.326 -4.684 -4.935 1.00 94.12 104 GLU A O 1
ATOM 804 N N . SER A 1 105 ? -11.176 -5.778 -6.519 1.00 94.19 105 SER A N 1
ATOM 805 C CA . SER A 1 105 ? -12.358 -6.442 -7.090 1.00 94.19 105 SER A CA 1
ATOM 806 C C . SER A 1 105 ? -13.025 -7.405 -6.106 1.00 94.19 105 SER A C 1
ATOM 808 O O . SER A 1 105 ? -14.251 -7.490 -6.054 1.00 94.19 105 SER A O 1
ATOM 810 N N . GLN A 1 106 ? -12.230 -8.069 -5.266 1.00 94.75 106 GLN A N 1
ATOM 811 C CA . GLN A 1 106 ? -12.708 -8.947 -4.197 1.00 94.75 106 GLN A CA 1
ATOM 812 C C . GLN A 1 106 ? -13.172 -8.189 -2.943 1.00 94.75 106 GLN A C 1
ATOM 814 O O . GLN A 1 106 ? -13.544 -8.824 -1.954 1.00 94.75 106 GLN A O 1
ATOM 819 N N . ARG A 1 107 ? -13.127 -6.847 -2.948 1.00 93.06 107 ARG A N 1
ATOM 820 C CA . ARG A 1 107 ? -13.437 -5.985 -1.792 1.00 93.06 107 ARG A CA 1
ATOM 821 C C . ARG A 1 107 ? -12.624 -6.329 -0.535 1.00 93.06 107 ARG A C 1
ATOM 823 O O . ARG A 1 107 ? -13.064 -6.076 0.583 1.00 93.06 107 ARG A O 1
ATOM 830 N N . LYS A 1 108 ? -11.429 -6.903 -0.708 1.00 93.62 108 LYS A N 1
ATOM 831 C CA . LYS A 1 108 ? -10.468 -7.143 0.384 1.00 93.62 108 LYS A CA 1
ATOM 832 C C . LYS A 1 108 ? -9.756 -5.860 0.798 1.00 93.62 108 LYS A C 1
ATOM 834 O O . LYS A 1 108 ? -9.266 -5.777 1.918 1.00 93.62 108 LYS A O 1
ATOM 839 N N . ILE A 1 109 ? -9.735 -4.872 -0.093 1.00 94.25 109 ILE A N 1
ATOM 840 C CA . ILE A 1 109 ? -9.411 -3.478 0.201 1.00 94.25 109 ILE A CA 1
ATOM 841 C C . ILE A 1 109 ? -10.532 -2.573 -0.327 1.00 94.25 109 ILE A C 1
ATOM 843 O O . ILE A 1 109 ? -11.143 -2.901 -1.349 1.00 94.25 109 ILE A O 1
ATOM 847 N N . PRO A 1 110 ? -10.817 -1.441 0.336 1.00 91.94 110 PRO A N 1
ATOM 848 C CA . PRO A 1 110 ? -11.790 -0.479 -0.153 1.00 91.94 110 PRO A CA 1
ATOM 849 C C . PRO A 1 110 ? -11.276 0.214 -1.419 1.00 91.94 110 PRO A C 1
ATOM 851 O O . PRO A 1 110 ? -10.093 0.559 -1.538 1.00 91.94 110 PRO A O 1
ATOM 854 N N . LEU A 1 111 ? -12.188 0.433 -2.365 1.00 90.31 111 LEU A N 1
ATOM 855 C CA . LEU A 1 111 ? -11.889 1.075 -3.641 1.00 90.31 111 LEU A CA 1
ATOM 856 C C . LEU A 1 111 ? -11.495 2.539 -3.438 1.00 90.31 111 LEU A C 1
ATOM 858 O O . LEU A 1 111 ? -12.113 3.266 -2.666 1.00 90.31 111 LEU A O 1
ATOM 862 N N . GLY A 1 112 ? -10.482 2.991 -4.178 1.00 85.56 112 GLY A N 1
ATOM 863 C CA . GLY A 1 112 ? -10.139 4.415 -4.245 1.00 85.56 112 GLY A CA 1
ATOM 864 C C . GLY A 1 112 ? -9.468 4.987 -2.993 1.00 85.56 112 GLY A C 1
ATOM 865 O O . GLY A 1 112 ? -9.279 6.205 -2.925 1.00 85.56 112 GLY A O 1
ATOM 866 N N . THR A 1 113 ? -9.063 4.136 -2.046 1.00 91.44 113 THR A N 1
ATOM 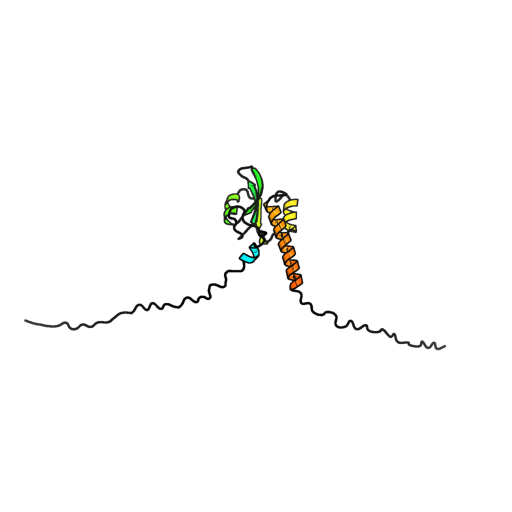867 C CA . THR A 1 113 ? -8.272 4.545 -0.878 1.00 91.44 113 THR A CA 1
ATOM 868 C C . THR A 1 113 ? -6.976 5.234 -1.300 1.00 91.44 113 THR A C 1
ATOM 870 O O . THR A 1 113 ? -6.387 4.942 -2.348 1.00 91.44 113 THR A O 1
ATOM 873 N N . ARG A 1 114 ? -6.500 6.164 -0.464 1.00 91.31 114 ARG A N 1
ATOM 874 C CA . ARG A 1 114 ? -5.240 6.883 -0.708 1.00 91.31 114 ARG A CA 1
ATOM 875 C C . ARG A 1 114 ? -4.059 5.915 -0.840 1.00 91.31 114 ARG A C 1
ATOM 877 O O . ARG A 1 114 ? -3.225 6.110 -1.720 1.00 91.31 114 ARG A O 1
ATOM 884 N N . ALA A 1 115 ? -4.028 4.864 -0.019 1.00 91.81 115 ALA A N 1
ATOM 885 C CA . ALA A 1 115 ? -3.024 3.807 -0.086 1.00 91.81 115 ALA A CA 1
ATOM 886 C C . ALA A 1 115 ? -3.031 3.080 -1.438 1.00 91.81 115 ALA A C 1
ATOM 888 O O . ALA A 1 115 ? -1.983 2.965 -2.073 1.00 91.81 115 ALA A O 1
ATOM 889 N N . ALA A 1 116 ? -4.205 2.653 -1.920 1.00 92.25 116 ALA A N 1
ATOM 890 C CA . ALA A 1 116 ? -4.323 1.966 -3.205 1.00 92.25 116 ALA A CA 1
ATOM 891 C C . ALA A 1 116 ? -3.907 2.860 -4.384 1.00 92.25 116 ALA A C 1
ATOM 893 O O . ALA A 1 116 ? -3.224 2.393 -5.294 1.00 92.25 116 ALA A O 1
ATOM 894 N N . LYS A 1 117 ? -4.261 4.154 -4.361 1.00 91.56 117 LYS A N 1
ATOM 895 C CA . LYS A 1 117 ? -3.835 5.120 -5.392 1.00 91.56 117 LYS A CA 1
ATOM 896 C C . LYS A 1 117 ? -2.312 5.264 -5.439 1.00 91.56 117 LYS A C 1
ATOM 898 O O . LYS A 1 117 ? -1.728 5.056 -6.499 1.00 91.56 117 LYS A O 1
ATOM 903 N N . LYS A 1 118 ? -1.678 5.514 -4.287 1.00 91.00 118 LYS A N 1
ATOM 904 C CA . LYS A 1 118 ? -0.215 5.635 -4.181 1.00 91.00 118 LYS A CA 1
ATOM 905 C C . LYS A 1 118 ? 0.507 4.369 -4.638 1.00 91.00 118 LYS A C 1
ATOM 907 O O . LYS A 1 118 ? 1.440 4.448 -5.426 1.00 91.00 118 LYS A O 1
ATOM 912 N N . LEU A 1 119 ? 0.054 3.196 -4.188 1.00 91.88 119 LEU A N 1
ATOM 913 C CA . LEU A 1 119 ? 0.648 1.924 -4.607 1.00 91.88 119 LEU A CA 1
ATOM 914 C C . LEU A 1 119 ? 0.499 1.696 -6.109 1.00 91.88 119 LEU A C 1
ATOM 916 O O . LEU A 1 119 ? 1.422 1.203 -6.745 1.00 91.88 119 LEU A O 1
ATOM 920 N N . ARG A 1 120 ? -0.635 2.074 -6.702 1.00 92.62 120 ARG A N 1
ATOM 921 C CA . ARG A 1 120 ? -0.845 1.948 -8.147 1.00 92.62 120 ARG A CA 1
ATOM 922 C C . ARG A 1 120 ? 0.093 2.849 -8.947 1.00 92.62 120 ARG A C 1
ATOM 924 O O . ARG A 1 120 ? 0.596 2.413 -9.978 1.00 92.62 120 ARG A O 1
ATOM 931 N N . GLU A 1 121 ? 0.296 4.087 -8.508 1.00 91.00 121 GLU A N 1
ATOM 932 C CA . GLU A 1 121 ? 1.242 5.020 -9.133 1.00 91.00 121 GLU A CA 1
ATOM 933 C C . GLU A 1 121 ? 2.672 4.490 -9.036 1.00 91.00 121 GLU A C 1
ATOM 935 O O . GLU A 1 121 ? 3.353 4.377 -10.055 1.00 91.00 121 GLU A O 1
ATOM 940 N N . TRP A 1 122 ? 3.080 4.049 -7.846 1.00 90.62 122 TRP A N 1
ATOM 941 C CA . TRP A 1 122 ? 4.398 3.460 -7.632 1.00 90.62 122 TRP A CA 1
ATOM 942 C C . TRP A 1 122 ? 4.644 2.207 -8.473 1.00 90.62 122 TRP A C 1
ATOM 944 O O . TRP A 1 122 ? 5.628 2.138 -9.204 1.00 90.62 122 TRP A O 1
ATOM 954 N N . LEU A 1 123 ? 3.714 1.252 -8.464 1.00 90.94 123 LEU A N 1
ATOM 955 C CA . LEU A 1 123 ? 3.856 0.016 -9.235 1.00 90.94 123 LEU A CA 1
ATOM 956 C C . LEU A 1 123 ? 3.885 0.265 -10.752 1.00 90.94 123 LEU A C 1
ATOM 958 O O . LEU A 1 123 ? 4.514 -0.494 -11.483 1.00 90.94 123 LEU A O 1
ATOM 962 N N . ARG A 1 124 ? 3.223 1.318 -11.252 1.00 90.62 124 ARG A N 1
ATOM 963 C CA . ARG A 1 124 ? 3.341 1.722 -12.666 1.00 90.62 124 ARG A CA 1
ATOM 964 C C . ARG A 1 124 ? 4.742 2.234 -12.985 1.00 90.62 124 ARG A C 1
ATOM 966 O O . ARG A 1 124 ? 5.286 1.856 -14.020 1.00 90.62 124 ARG A O 1
ATOM 973 N N . HIS A 1 125 ? 5.316 3.043 -12.098 1.00 87.75 125 HIS A N 1
ATOM 974 C CA . HIS A 1 125 ? 6.688 3.520 -12.245 1.00 87.75 125 HIS A CA 1
ATOM 975 C C . HIS A 1 125 ? 7.707 2.377 -12.208 1.00 87.75 125 HIS A C 1
ATOM 977 O O . HIS A 1 125 ? 8.613 2.361 -13.036 1.00 87.75 125 HIS A O 1
ATOM 983 N N . GLU A 1 126 ? 7.538 1.397 -11.319 1.00 84.75 126 GLU A N 1
ATOM 984 C CA . GLU A 1 126 ? 8.423 0.223 -11.249 1.00 84.75 126 GLU A CA 1
ATOM 985 C C . GLU A 1 126 ? 8.390 -0.604 -12.543 1.00 84.75 126 GLU A C 1
ATOM 987 O O . GLU A 1 126 ? 9.434 -1.011 -13.056 1.00 84.75 126 GLU A O 1
ATOM 992 N N . VAL A 1 127 ? 7.203 -0.805 -13.129 1.00 83.88 127 VAL A N 1
ATOM 993 C CA . VAL A 1 127 ? 7.065 -1.478 -14.433 1.00 83.88 127 VAL A CA 1
ATOM 994 C C . VAL A 1 127 ? 7.767 -0.689 -15.542 1.00 83.88 127 VAL A C 1
ATOM 996 O O . VAL A 1 127 ? 8.503 -1.271 -16.339 1.00 83.88 127 VAL A O 1
ATOM 999 N N . GLU A 1 128 ? 7.577 0.631 -15.590 1.00 83.75 128 GLU A N 1
ATOM 1000 C CA . GLU A 1 128 ? 8.224 1.487 -16.590 1.00 83.75 128 GLU A CA 1
ATOM 1001 C C . GLU A 1 128 ? 9.753 1.490 -16.440 1.00 83.75 128 GLU A C 1
ATOM 1003 O O . GLU A 1 128 ? 10.474 1.415 -17.438 1.00 83.75 128 GLU A O 1
ATOM 1008 N N . LYS A 1 129 ? 10.252 1.533 -15.201 1.00 82.69 129 LYS A N 1
ATOM 1009 C CA . LYS A 1 129 ? 11.681 1.454 -14.886 1.00 82.69 129 LYS A CA 1
ATOM 1010 C C . LYS A 1 129 ? 12.268 0.121 -15.347 1.00 82.69 129 LYS A C 1
ATOM 1012 O O . LYS A 1 129 ? 13.222 0.120 -16.116 1.00 82.69 129 LYS A O 1
ATOM 1017 N N . THR A 1 130 ? 11.627 -0.993 -14.988 1.00 80.25 130 THR A N 1
ATOM 1018 C CA . THR A 1 130 ? 12.051 -2.348 -15.385 1.00 80.25 130 THR A CA 1
ATOM 1019 C C . THR A 1 130 ? 12.132 -2.490 -16.907 1.00 80.25 130 THR A C 1
ATOM 1021 O O . THR A 1 130 ? 13.084 -3.059 -17.439 1.00 80.25 130 THR A O 1
ATOM 1024 N N . TRP A 1 131 ? 11.159 -1.928 -17.631 1.00 78.81 131 TRP A N 1
ATOM 1025 C CA . TRP A 1 131 ? 11.156 -1.928 -19.094 1.00 78.81 131 TRP A CA 1
ATOM 1026 C C . TRP A 1 131 ? 12.307 -1.101 -19.688 1.00 78.81 131 TRP A C 1
ATOM 1028 O O . TRP A 1 131 ? 12.992 -1.559 -20.606 1.00 78.81 131 TRP A O 1
ATOM 1038 N N . LYS A 1 132 ? 12.550 0.106 -19.160 1.00 78.88 132 LYS A N 1
ATOM 1039 C CA . LYS A 1 132 ? 13.659 0.974 -19.597 1.00 78.88 132 LYS A CA 1
ATOM 1040 C C . LYS A 1 132 ? 15.023 0.346 -19.318 1.00 78.88 132 LYS A C 1
ATOM 1042 O O . LYS A 1 132 ? 15.899 0.413 -20.180 1.00 78.88 132 LYS A O 1
ATOM 1047 N N . ASP A 1 133 ? 15.185 -0.270 -18.155 1.00 79.00 133 ASP A N 1
ATOM 1048 C CA . ASP A 1 133 ? 16.427 -0.929 -17.758 1.00 79.00 133 ASP A CA 1
ATOM 1049 C C . ASP A 1 133 ? 16.682 -2.163 -18.629 1.00 79.00 133 ASP A C 1
ATOM 1051 O O . ASP A 1 133 ? 17.790 -2.329 -19.140 1.00 79.00 133 ASP A O 1
ATOM 1055 N N . GLY A 1 134 ? 15.642 -2.957 -18.912 1.00 74.88 134 GLY A N 1
ATOM 1056 C CA . GLY A 1 134 ? 15.702 -4.084 -19.845 1.00 74.88 134 GLY A CA 1
ATOM 1057 C C . GLY A 1 134 ? 16.120 -3.665 -21.257 1.00 74.88 134 GLY A C 1
ATOM 1058 O O . GLY A 1 134 ? 17.026 -4.255 -21.834 1.00 74.88 134 GLY A O 1
ATOM 1059 N N . LEU A 1 135 ? 15.545 -2.586 -21.796 1.00 71.69 135 LEU A N 1
ATOM 1060 C CA . LEU A 1 135 ? 15.927 -2.040 -23.108 1.00 71.69 135 LEU A CA 1
ATOM 1061 C C . LEU A 1 135 ? 17.383 -1.559 -23.175 1.00 71.69 135 LEU A C 1
ATOM 1063 O O . LEU A 1 135 ? 18.005 -1.650 -24.232 1.00 71.69 135 LEU A O 1
ATOM 1067 N N . ARG A 1 136 ? 17.924 -1.028 -22.072 1.00 68.50 136 ARG A N 1
ATOM 1068 C CA . ARG A 1 136 ? 19.322 -0.571 -21.996 1.00 68.50 136 ARG A CA 1
ATOM 1069 C C . ARG A 1 136 ? 20.317 -1.715 -21.826 1.00 68.50 136 ARG A C 1
ATOM 1071 O O . ARG A 1 136 ? 21.479 -1.547 -22.182 1.00 68.50 136 ARG A O 1
ATOM 1078 N N . SER A 1 137 ? 19.875 -2.844 -21.280 1.00 64.81 137 SER A N 1
ATOM 1079 C CA . SER A 1 137 ? 20.729 -3.988 -20.953 1.00 64.81 137 SER A CA 1
ATOM 1080 C C . SER A 1 137 ? 20.733 -5.095 -22.010 1.00 64.81 137 SER A C 1
ATOM 1082 O O . SER A 1 137 ? 21.524 -6.023 -21.879 1.00 64.81 137 SER A O 1
ATOM 1084 N N . VAL A 1 138 ? 19.946 -4.987 -23.092 1.00 61.84 138 VAL A N 1
ATOM 1085 C CA . VAL A 1 138 ? 20.128 -5.833 -24.285 1.00 61.84 138 VAL A CA 1
ATOM 1086 C C . VAL A 1 138 ? 21.354 -5.334 -25.062 1.00 61.84 138 VAL A C 1
ATOM 1088 O O . VAL A 1 138 ? 21.298 -4.239 -25.634 1.00 61.84 138 VAL A O 1
ATOM 1091 N N . PRO A 1 139 ? 22.455 -6.108 -25.151 1.00 57.72 139 PRO A N 1
ATOM 1092 C CA . PRO A 1 139 ? 23.525 -5.796 -26.083 1.00 57.72 139 PRO A CA 1
ATOM 1093 C C . PRO A 1 139 ? 22.924 -5.820 -27.488 1.00 57.72 139 PRO A C 1
ATOM 1095 O O . PRO A 1 139 ? 22.344 -6.825 -27.904 1.00 57.72 139 PRO A O 1
ATOM 1098 N N . ARG A 1 140 ? 23.035 -4.712 -28.227 1.00 60.97 140 ARG A N 1
ATOM 1099 C CA . ARG A 1 140 ? 22.783 -4.713 -29.672 1.00 60.97 140 ARG A CA 1
ATOM 1100 C C . ARG A 1 140 ? 23.891 -5.527 -30.334 1.00 60.97 140 ARG A C 1
ATOM 1102 O O . ARG A 1 140 ? 24.832 -4.963 -30.881 1.00 60.97 140 ARG A O 1
ATOM 1109 N N . GLU A 1 141 ? 23.805 -6.850 -30.258 1.00 59.50 141 GLU A N 1
ATOM 1110 C CA . GLU A 1 141 ? 24.549 -7.679 -31.193 1.00 59.50 141 GLU A CA 1
ATOM 1111 C C . GLU A 1 141 ? 24.039 -7.361 -32.605 1.00 59.50 141 GLU A C 1
ATOM 1113 O O . GLU A 1 141 ? 22.819 -7.282 -32.806 1.00 59.50 141 GLU A O 1
ATOM 1118 N N . PRO A 1 142 ? 24.928 -7.168 -33.592 1.00 58.78 142 PRO A N 1
ATOM 1119 C CA . PRO A 1 142 ? 24.540 -7.048 -34.988 1.00 58.78 142 PRO A CA 1
ATOM 1120 C C . PRO A 1 142 ? 24.013 -8.405 -35.478 1.00 58.78 142 PRO A C 1
ATOM 1122 O O . PRO A 1 142 ? 24.700 -9.166 -36.151 1.00 58.78 142 PRO A O 1
ATOM 1125 N N . ARG A 1 143 ? 22.771 -8.741 -35.124 1.00 58.12 143 ARG A N 1
ATOM 1126 C CA . ARG A 1 143 ? 22.072 -9.938 -35.603 1.00 58.12 143 ARG A CA 1
ATOM 1127 C C . ARG A 1 143 ? 21.506 -9.711 -36.996 1.00 58.12 143 ARG A C 1
ATOM 1129 O O . ARG A 1 143 ? 20.295 -9.728 -37.151 1.00 58.12 143 ARG A O 1
ATOM 1136 N N . GLN A 1 144 ? 22.371 -9.508 -37.983 1.00 63.31 144 GLN A N 1
ATOM 1137 C CA . GLN A 1 144 ? 22.090 -9.812 -39.392 1.00 63.31 144 GLN A CA 1
ATOM 1138 C C . GLN A 1 144 ? 23.410 -10.133 -40.108 1.00 63.31 144 GLN A C 1
ATOM 1140 O O . GLN A 1 144 ? 23.819 -9.435 -41.029 1.00 63.31 144 GLN A O 1
ATOM 1145 N N . ALA A 1 145 ? 24.101 -11.185 -39.667 1.00 54.75 145 ALA A N 1
ATOM 1146 C CA . ALA A 1 145 ? 25.064 -11.864 -40.524 1.00 54.75 145 ALA A CA 1
ATOM 1147 C C . ALA A 1 145 ? 24.324 -13.018 -41.215 1.00 54.75 145 ALA A C 1
ATOM 1149 O O . ALA A 1 145 ? 24.018 -14.028 -40.591 1.00 54.75 145 ALA A O 1
ATOM 1150 N N . SER A 1 146 ? 23.989 -12.777 -42.482 1.00 57.06 146 SER A N 1
ATOM 1151 C CA . SER A 1 146 ? 23.736 -13.760 -43.540 1.00 57.06 146 SER A CA 1
ATOM 1152 C C . SER A 1 146 ? 22.663 -14.827 -43.281 1.00 57.06 146 SER A C 1
ATOM 1154 O O . SER A 1 146 ? 22.943 -15.943 -42.859 1.00 57.06 146 SER A O 1
ATOM 1156 N N . LEU A 1 147 ? 21.423 -14.513 -43.668 1.00 55.59 147 LEU A N 1
ATOM 1157 C CA . LEU A 1 147 ? 20.523 -15.531 -44.215 1.00 55.59 147 LEU A CA 1
ATOM 1158 C C . LEU A 1 147 ? 21.067 -15.896 -45.603 1.00 55.59 147 LEU A C 1
ATOM 1160 O O . LEU A 1 147 ? 20.818 -15.179 -46.571 1.00 55.59 147 LEU A O 1
ATOM 1164 N N . GLU A 1 148 ? 21.865 -16.960 -45.685 1.00 63.09 148 GLU A N 1
ATOM 1165 C CA . GLU A 1 148 ? 22.215 -17.573 -46.967 1.00 63.09 148 GLU A CA 1
ATOM 1166 C C . GLU A 1 148 ? 20.932 -18.154 -47.574 1.00 63.09 148 GLU A C 1
ATOM 1168 O O . GLU A 1 148 ? 20.406 -19.172 -47.127 1.00 63.09 148 GLU A O 1
ATOM 1173 N N . LEU A 1 149 ? 20.383 -17.441 -48.559 1.00 57.94 149 LEU A N 1
ATOM 1174 C CA . LEU A 1 149 ? 19.376 -17.965 -49.471 1.00 57.94 149 LEU A CA 1
ATOM 1175 C C . LEU A 1 149 ? 20.037 -19.104 -50.252 1.00 57.94 149 LEU A C 1
ATOM 1177 O O . LEU A 1 149 ? 20.845 -18.861 -51.143 1.00 57.94 149 LEU A O 1
ATOM 1181 N N . VAL A 1 150 ? 19.733 -20.345 -49.879 1.00 59.84 150 VAL A N 1
ATOM 1182 C CA . VAL A 1 150 ? 20.041 -21.510 -50.708 1.00 59.84 150 VAL A CA 1
ATOM 1183 C C . VAL A 1 150 ? 19.168 -21.398 -51.956 1.00 59.84 150 VAL A C 1
ATOM 1185 O O . VAL A 1 150 ? 17.949 -21.544 -51.879 1.00 59.84 150 VAL A O 1
ATOM 1188 N N . ASP A 1 151 ? 19.793 -21.069 -53.084 1.00 57.38 151 ASP A N 1
ATOM 1189 C CA . ASP A 1 151 ? 19.185 -21.126 -54.411 1.00 57.38 151 ASP A CA 1
ATOM 1190 C C . ASP A 1 151 ? 18.842 -22.592 -54.719 1.00 57.38 151 ASP A C 1
ATOM 1192 O O . ASP A 1 151 ? 19.720 -23.417 -54.991 1.00 57.38 151 ASP A O 1
ATOM 1196 N N . ASP A 1 152 ? 17.553 -22.921 -54.637 1.00 55.78 152 ASP A N 1
ATOM 1197 C CA . ASP A 1 152 ? 16.982 -24.205 -55.041 1.00 55.78 152 ASP A CA 1
ATOM 1198 C C . ASP A 1 152 ? 17.004 -24.282 -56.579 1.00 55.78 152 ASP A C 1
ATOM 1200 O O . ASP A 1 152 ? 16.008 -24.087 -57.276 1.00 55.78 152 ASP A O 1
ATOM 1204 N N . SER A 1 153 ? 18.200 -24.490 -57.133 1.00 54.25 153 SER A N 1
ATOM 1205 C CA . SER A 1 153 ? 18.385 -24.838 -58.542 1.00 54.25 153 SER A CA 1
ATOM 1206 C C . SER A 1 153 ? 18.046 -26.316 -58.709 1.00 54.25 153 SER A C 1
ATOM 1208 O O . SER A 1 153 ? 18.904 -27.200 -58.729 1.00 54.25 153 SER A O 1
ATOM 1210 N N . ALA A 1 154 ? 16.738 -26.567 -58.773 1.00 54.94 154 ALA A N 1
ATOM 1211 C CA . ALA A 1 154 ? 16.155 -27.861 -59.064 1.00 54.94 154 ALA A CA 1
ATOM 1212 C C . ALA A 1 154 ? 16.780 -28.458 -60.334 1.00 54.94 154 ALA A C 1
ATOM 1214 O O . ALA A 1 154 ? 16.798 -27.870 -61.414 1.00 54.94 154 ALA A O 1
ATOM 1215 N N . THR A 1 155 ? 17.313 -29.655 -60.138 1.00 54.12 155 THR A N 1
ATOM 1216 C CA . THR A 1 155 ? 17.923 -30.543 -61.117 1.00 54.12 155 THR A CA 1
ATOM 1217 C C . THR A 1 155 ? 16.922 -30.896 -62.222 1.00 54.12 155 THR A C 1
ATOM 1219 O O . THR A 1 155 ? 15.915 -31.552 -61.961 1.00 54.12 155 THR A O 1
ATOM 1222 N N . GLU A 1 156 ? 17.197 -30.486 -63.462 1.00 51.38 156 GLU A N 1
ATOM 1223 C CA . GLU A 1 156 ? 16.501 -31.009 -64.640 1.00 51.38 156 GLU A CA 1
ATOM 1224 C C . GLU A 1 156 ? 16.988 -32.439 -64.933 1.00 51.38 156 GLU A C 1
ATOM 1226 O O . GLU A 1 156 ? 18.054 -32.645 -65.508 1.00 51.38 156 GLU A O 1
ATOM 1231 N N . GLU A 1 157 ? 16.200 -33.440 -64.541 1.00 60.94 157 GLU A N 1
ATOM 1232 C CA . GLU A 1 157 ? 16.325 -34.822 -65.023 1.00 60.94 157 GLU A CA 1
ATOM 1233 C C . GLU A 1 157 ? 15.380 -35.022 -66.226 1.00 60.94 157 GLU A C 1
ATOM 1235 O O . GLU A 1 157 ? 14.156 -34.922 -66.072 1.00 60.94 157 GLU A O 1
ATOM 1240 N N . PRO A 1 158 ? 15.882 -35.320 -67.440 1.00 60.31 158 PRO A N 1
ATOM 1241 C CA . PRO A 1 158 ? 15.025 -35.623 -68.578 1.00 60.31 158 PRO A CA 1
ATOM 1242 C C . PRO A 1 158 ? 14.469 -37.050 -68.465 1.00 60.31 158 PRO A C 1
ATOM 1244 O O . PRO A 1 158 ? 15.172 -38.040 -68.682 1.00 60.31 158 PRO A O 1
ATOM 1247 N N . PHE A 1 159 ? 13.167 -37.157 -68.189 1.00 50.69 159 PHE A N 1
ATOM 1248 C CA . PHE A 1 159 ? 12.401 -38.400 -68.295 1.00 50.69 159 PHE A CA 1
ATOM 1249 C C . PHE A 1 159 ? 12.521 -38.994 -69.712 1.00 50.69 159 PHE A C 1
ATOM 1251 O O . PHE A 1 159 ? 11.874 -38.545 -70.659 1.00 50.69 159 PHE A O 1
ATOM 1258 N N . ARG A 1 160 ? 13.329 -40.050 -69.863 1.00 53.50 160 ARG A N 1
ATOM 1259 C CA . ARG A 1 160 ? 13.277 -40.943 -71.028 1.00 53.50 160 ARG A CA 1
ATOM 1260 C C . ARG A 1 160 ? 12.101 -41.907 -70.877 1.00 53.50 160 ARG A C 1
ATOM 1262 O O . ARG A 1 160 ? 12.172 -42.860 -70.108 1.00 53.50 160 ARG A O 1
ATOM 1269 N N . LEU A 1 161 ? 11.056 -41.692 -71.670 1.00 60.16 161 LEU A N 1
ATOM 1270 C CA . LEU A 1 161 ? 10.065 -42.717 -72.000 1.00 60.16 161 LEU A CA 1
ATOM 1271 C C . LEU A 1 161 ? 10.693 -43.687 -73.015 1.00 60.16 161 LEU A C 1
ATOM 1273 O O . LEU A 1 161 ? 10.989 -43.289 -74.141 1.00 60.16 161 LEU A O 1
ATOM 1277 N N . GLN A 1 162 ? 10.930 -44.939 -72.615 1.00 56.44 162 GLN A N 1
ATOM 1278 C CA . GLN A 1 162 ? 11.130 -46.044 -73.560 1.00 56.44 162 GLN A CA 1
ATOM 1279 C C . GLN A 1 162 ? 9.761 -46.628 -73.920 1.00 56.44 162 GLN A C 1
ATOM 1281 O O . GLN A 1 162 ? 8.938 -46.856 -73.032 1.00 56.44 162 GLN A O 1
ATOM 1286 N N . GLY A 1 163 ? 9.536 -46.804 -75.224 1.00 56.91 163 GLY A N 1
ATOM 1287 C CA . GLY A 1 163 ? 8.474 -47.642 -75.780 1.00 56.91 163 GLY A CA 1
ATOM 1288 C C . GLY A 1 163 ? 8.918 -49.085 -75.957 1.00 56.91 163 GLY A C 1
ATOM 1289 O O . GLY A 1 163 ? 10.121 -49.364 -75.746 1.00 56.91 163 GL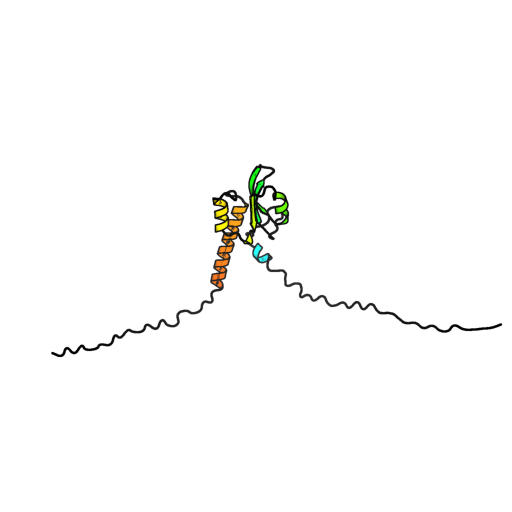Y A O 1
#

Sequence (163 aa):
MKGKSGSQRPKSSTRGNSTSKLPVSEEAAQSEWQFAELDSMGVMPRCEITGANVDLHLVAFRDPDTDEFTARILGADYRHLVRRTTNLSVPVSILSLATLRQLESQRKIPLGTRAAKKLREWLRHEVEKTWKDGLRSVPREPRQASLELVDDSATEEPFRLQG

Foldseek 3Di:
DDDDDDDDDDDDDDDDDPPPPDPPPPVVPPPPPPPVVVPVVVLQDAAPPPRHRPQWKWWWFQDPVPSDTAIGIHHPVVCVVRVVGTLDIGGLVPDALVNLVVCPVVVVHDPPHPHSVSSNSSNVVVVVVVVVVVVVPPPPDVPDDDPDPPPCPDDDDDDDDDD

pLDDT: mean 73.05, std 19.64, range [39.75, 95.31]

Secondary structure (DSSP, 8-state):
-------------------------GGGGS---THHHHSTTS-S---TTT---SS-EEEEEE-TTT--EEEEEE-HHHHHHHGGGEEEEEEGGG--HHHHHHHHHTTSS-TT-HHHHHHHHHHHHHHHHHHHHHHHHS------S------------------